Protein AF-C0XGA5-F1 (afdb_monomer_lite)

Structure (mmCIF, N/CA/C/O backbone):
data_AF-C0XGA5-F1
#
_entry.id   AF-C0XGA5-F1
#
loop_
_atom_site.group_PDB
_atom_site.id
_atom_site.type_symbol
_atom_site.label_atom_id
_atom_site.label_alt_id
_atom_site.label_comp_id
_atom_site.label_asym_id
_atom_site.label_entity_id
_atom_site.label_seq_id
_atom_site.pdbx_PDB_ins_code
_atom_site.Cartn_x
_atom_site.Cartn_y
_atom_site.Cartn_z
_atom_site.occupancy
_atom_site.B_iso_or_equiv
_atom_site.auth_seq_id
_atom_site.auth_comp_id
_atom_site.auth_asym_id
_atom_site.auth_atom_id
_atom_site.pdbx_PDB_model_num
ATOM 1 N N . TYR A 1 1 ? 4.682 3.654 0.800 1.00 83.81 1 TYR A N 1
ATOM 2 C CA . TYR A 1 1 ? 4.554 2.197 1.001 1.00 83.81 1 TYR A CA 1
ATOM 3 C C . TYR A 1 1 ? 5.110 1.864 2.375 1.00 83.81 1 TYR A C 1
ATOM 5 O O . TYR A 1 1 ? 5.885 2.653 2.903 1.00 83.81 1 TYR A O 1
ATOM 13 N N . GLN A 1 2 ? 4.726 0.731 2.947 1.00 90.50 2 GLN A N 1
ATOM 14 C CA . GLN A 1 2 ? 5.337 0.170 4.151 1.00 90.50 2 GLN A CA 1
ATOM 15 C C . GLN A 1 2 ? 6.099 -1.102 3.766 1.00 90.50 2 GLN A C 1
ATOM 17 O O . GLN A 1 2 ? 5.728 -1.777 2.808 1.00 90.50 2 GLN A O 1
ATOM 22 N N . ARG A 1 3 ? 7.181 -1.414 4.480 1.00 89.12 3 ARG A N 1
ATOM 23 C CA . ARG A 1 3 ? 7.942 -2.655 4.309 1.00 89.12 3 ARG A CA 1
ATOM 24 C C . ARG A 1 3 ? 8.421 -3.148 5.670 1.00 89.12 3 ARG A C 1
ATOM 26 O O . ARG A 1 3 ? 8.815 -2.339 6.510 1.00 89.12 3 ARG A O 1
ATOM 33 N N . GLU A 1 4 ? 8.385 -4.456 5.888 1.00 82.88 4 GLU A N 1
ATOM 34 C CA . GLU A 1 4 ? 8.865 -5.087 7.121 1.00 82.88 4 GLU A CA 1
ATOM 35 C C . GLU A 1 4 ? 10.159 -5.856 6.844 1.00 82.88 4 GLU A C 1
ATOM 37 O O . GLU A 1 4 ? 10.123 -6.959 6.305 1.00 82.88 4 GLU A O 1
ATOM 42 N N . GLY A 1 5 ? 11.310 -5.262 7.177 1.00 84.31 5 GLY A N 1
ATOM 43 C CA . GLY A 1 5 ? 12.620 -5.855 6.886 1.00 84.31 5 GLY A CA 1
ATOM 44 C C . GLY A 1 5 ? 12.788 -6.165 5.395 1.00 84.31 5 GLY A C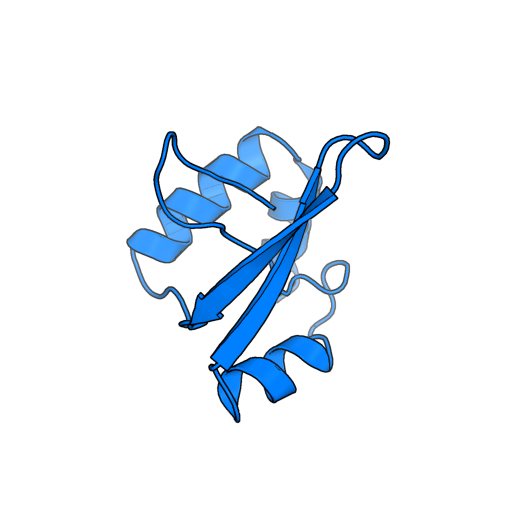 1
ATOM 45 O O . GLY A 1 5 ? 12.515 -5.320 4.541 1.00 84.31 5 GLY A O 1
ATOM 46 N N . GLU A 1 6 ? 13.197 -7.395 5.086 1.00 83.44 6 GLU A N 1
ATOM 47 C CA . GLU A 1 6 ? 13.296 -7.896 3.708 1.00 83.44 6 GLU A CA 1
ATOM 48 C C . GLU A 1 6 ? 11.958 -8.394 3.133 1.00 83.44 6 GLU A C 1
ATOM 50 O O . GLU A 1 6 ? 11.901 -8.793 1.970 1.00 83.44 6 GLU A O 1
ATOM 55 N N . GLY A 1 7 ? 10.877 -8.322 3.913 1.00 85.94 7 GLY A N 1
ATOM 56 C CA . GLY A 1 7 ? 9.538 -8.775 3.555 1.00 85.94 7 GLY A CA 1
ATOM 57 C C . GLY A 1 7 ? 8.844 -7.955 2.455 1.00 85.94 7 GLY A C 1
ATOM 58 O O . GLY A 1 7 ? 9.450 -7.073 1.827 1.00 85.94 7 GLY A O 1
ATOM 59 N N . PRO A 1 8 ? 7.555 -8.253 2.203 1.00 91.50 8 PRO A N 1
ATOM 60 C CA . PRO A 1 8 ? 6.796 -7.667 1.104 1.00 91.50 8 PRO A CA 1
ATOM 61 C C . PRO A 1 8 ? 6.587 -6.157 1.268 1.00 91.50 8 PRO A C 1
ATOM 63 O O . PRO A 1 8 ? 6.674 -5.595 2.364 1.00 91.50 8 PRO A O 1
ATOM 66 N N . TRP A 1 9 ? 6.270 -5.503 0.151 1.00 94.88 9 TRP A N 1
ATOM 67 C CA . TRP A 1 9 ? 5.835 -4.111 0.131 1.00 94.88 9 TRP A CA 1
ATOM 68 C C . TRP A 1 9 ? 4.322 -4.021 0.301 1.00 94.88 9 TRP A C 1
ATOM 70 O O . TRP A 1 9 ? 3.566 -4.665 -0.425 1.00 94.88 9 TRP A O 1
ATOM 80 N N . PHE A 1 10 ? 3.890 -3.150 1.204 1.00 94.94 10 PHE A N 1
ATOM 81 C CA . PHE A 1 10 ? 2.491 -2.819 1.422 1.00 94.94 10 PHE A CA 1
ATOM 82 C C . PHE A 1 10 ? 2.184 -1.430 0.865 1.00 94.94 10 PHE A C 1
ATOM 84 O O . PHE A 1 10 ? 2.856 -0.434 1.168 1.00 94.94 10 PHE A O 1
ATOM 91 N N . VAL A 1 11 ? 1.152 -1.364 0.033 1.00 94.38 11 VAL A N 1
ATOM 92 C CA . VAL A 1 11 ? 0.609 -0.127 -0.531 1.00 94.38 11 VAL A CA 1
ATOM 93 C C . VAL A 1 11 ? -0.838 0.018 -0.087 1.00 94.38 11 VAL A C 1
ATOM 95 O O . VAL A 1 11 ? -1.564 -0.966 0.020 1.00 94.38 11 VAL A O 1
ATOM 98 N N . PHE A 1 12 ? -1.249 1.250 0.191 1.00 93.38 12 PHE A N 1
ATOM 99 C CA . PHE A 1 12 ? -2.553 1.537 0.771 1.00 93.38 12 PHE A CA 1
ATOM 100 C C . PHE A 1 12 ? -3.412 2.247 -0.268 1.00 93.38 12 PHE A C 1
ATOM 102 O O . PHE A 1 12 ? -3.081 3.351 -0.704 1.00 93.38 12 PHE A O 1
ATOM 109 N N . ALA A 1 13 ? -4.517 1.617 -0.656 1.00 92.31 13 ALA A N 1
ATOM 110 C CA . ALA A 1 13 ? -5.499 2.148 -1.598 1.00 92.31 13 ALA A CA 1
ATOM 111 C C . ALA A 1 13 ? -6.419 3.199 -0.950 1.00 92.31 13 ALA A C 1
ATOM 113 O O . ALA A 1 13 ? -7.619 3.187 -1.165 1.00 92.31 13 ALA A O 1
ATOM 114 N N . SER A 1 14 ? -5.868 4.098 -0.129 1.00 86.31 14 SER A N 1
ATOM 115 C CA . SER A 1 14 ? -6.671 4.983 0.721 1.00 86.31 14 SER A CA 1
ATOM 116 C C . SER A 1 14 ? -7.388 6.100 -0.033 1.00 86.31 14 SER A C 1
ATOM 118 O O . SER A 1 14 ? -8.334 6.650 0.508 1.00 86.31 14 SER A O 1
ATOM 120 N N . PHE A 1 15 ? -6.911 6.492 -1.221 1.00 88.00 15 PHE A N 1
ATOM 121 C CA . PHE A 1 15 ? -7.463 7.585 -2.040 1.00 88.00 15 PHE A CA 1
ATOM 122 C C . PHE A 1 15 ? -7.873 8.840 -1.233 1.00 88.00 15 PHE A C 1
ATOM 124 O O . PHE A 1 15 ? -8.915 9.447 -1.459 1.00 88.00 15 PHE A O 1
ATOM 131 N N . GLY A 1 16 ? -7.055 9.216 -0.241 1.00 80.75 16 GLY A N 1
ATOM 132 C CA . GLY A 1 16 ? -7.322 10.365 0.635 1.00 80.75 16 GLY A CA 1
ATOM 133 C C . GLY A 1 16 ? -8.506 10.198 1.602 1.00 80.75 16 GLY A C 1
ATOM 134 O O . GLY A 1 16 ? -9.014 11.200 2.103 1.00 80.75 16 GLY A O 1
ATOM 135 N N . GLY A 1 17 ? -8.940 8.965 1.867 1.00 78.69 17 GLY A N 1
ATOM 136 C CA . GLY A 1 17 ? -10.120 8.645 2.672 1.00 78.69 17 GLY A CA 1
ATOM 137 C C . GLY A 1 17 ? -11.431 8.790 1.904 1.00 78.69 17 GLY A C 1
ATOM 138 O O . GLY A 1 17 ? -12.440 9.143 2.505 1.00 78.69 17 GLY A O 1
ATOM 139 N N . SER A 1 18 ? -11.401 8.611 0.582 1.00 84.19 18 SER A N 1
ATOM 140 C CA . SER A 1 18 ? -12.604 8.551 -0.249 1.00 84.19 18 SER A CA 1
ATOM 141 C C . SER A 1 18 ? -13.260 7.173 -0.151 1.00 84.19 18 SER A C 1
ATOM 143 O O . SER A 1 18 ? -12.559 6.167 -0.107 1.00 84.19 18 SER A O 1
ATOM 145 N N . ASP A 1 19 ? -14.592 7.135 -0.242 1.00 83.44 19 ASP A N 1
ATOM 146 C CA . ASP A 1 19 ? -15.389 5.902 -0.370 1.00 83.44 19 ASP A CA 1
ATOM 147 C C . ASP A 1 19 ? -15.023 5.068 -1.612 1.00 83.44 19 ASP A C 1
ATOM 149 O O . ASP A 1 19 ? -15.339 3.881 -1.698 1.00 83.44 19 ASP A O 1
ATOM 153 N N . ASN A 1 20 ? -14.362 5.685 -2.598 1.00 86.31 20 ASN A N 1
ATOM 154 C CA . ASN A 1 20 ? -13.931 5.018 -3.816 1.00 86.31 20 ASN A CA 1
ATOM 155 C C . ASN A 1 20 ? -12.480 4.554 -3.718 1.00 86.31 20 ASN A C 1
ATOM 157 O O . ASN A 1 20 ? -11.589 5.281 -3.278 1.00 86.31 20 ASN A O 1
ATOM 161 N N . ASN A 1 21 ? -12.226 3.360 -4.248 1.00 90.19 21 ASN A N 1
ATOM 162 C CA . ASN A 1 21 ? -10.865 2.897 -4.465 1.00 90.19 21 ASN A CA 1
ATOM 163 C C . ASN A 1 21 ? -10.222 3.652 -5.645 1.00 90.19 21 ASN A C 1
ATOM 165 O O . ASN A 1 21 ? -10.910 3.998 -6.606 1.00 90.19 21 ASN A O 1
ATOM 169 N N . PRO A 1 22 ? -8.897 3.873 -5.619 1.00 92.81 22 PRO A N 1
ATOM 170 C CA . PRO A 1 22 ? -8.185 4.459 -6.745 1.00 92.81 22 PRO A CA 1
ATOM 171 C C . PRO A 1 22 ? -8.123 3.470 -7.920 1.00 92.81 22 PRO A C 1
ATOM 173 O O . PRO A 1 22 ? -7.997 2.264 -7.711 1.00 92.81 22 PRO A O 1
ATOM 176 N N . ASP A 1 23 ? -8.107 3.964 -9.159 1.00 95.25 23 ASP A N 1
ATOM 177 C CA . ASP A 1 23 ? -8.154 3.122 -10.371 1.00 95.25 23 ASP A CA 1
ATOM 178 C C . ASP A 1 23 ? -7.089 2.015 -10.403 1.00 95.25 23 ASP A C 1
ATOM 180 O O . ASP A 1 23 ? -7.343 0.887 -10.830 1.00 95.25 23 ASP A O 1
ATOM 184 N N . TRP A 1 24 ? -5.886 2.299 -9.891 1.00 95.38 24 TRP A N 1
ATOM 185 C CA . TRP A 1 24 ? -4.808 1.312 -9.842 1.00 95.38 24 TRP A CA 1
ATOM 186 C C . TRP A 1 24 ? -5.162 0.085 -8.993 1.00 95.38 24 TRP A C 1
ATOM 188 O O . TRP A 1 24 ? -4.677 -1.007 -9.288 1.00 95.38 24 TRP A O 1
ATOM 198 N N . PHE A 1 25 ? -6.004 0.234 -7.965 1.00 95.88 25 PHE A N 1
ATOM 199 C CA . PHE A 1 25 ? -6.451 -0.885 -7.136 1.00 95.88 25 PHE A CA 1
ATOM 200 C C . PHE A 1 25 ? -7.264 -1.871 -7.973 1.00 95.88 25 PHE A C 1
ATOM 202 O O . PHE A 1 25 ? -7.025 -3.077 -7.920 1.00 95.88 25 PHE A O 1
ATOM 20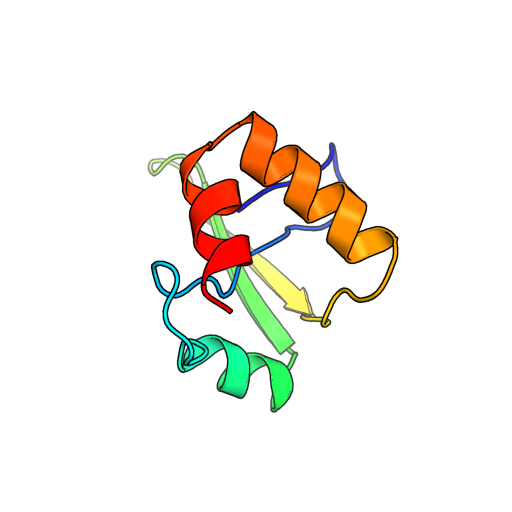9 N N . HIS A 1 26 ? -8.171 -1.357 -8.806 1.00 95.50 26 HIS A N 1
ATOM 210 C CA . HIS A 1 26 ? -8.945 -2.176 -9.734 1.00 95.50 26 HIS A CA 1
ATOM 211 C C . HIS A 1 26 ? -8.044 -2.848 -10.774 1.00 95.50 26 HIS A C 1
ATOM 213 O O . HIS A 1 26 ? -8.205 -4.041 -11.035 1.00 95.50 26 HIS A O 1
ATOM 219 N N . ASN A 1 27 ? -7.044 -2.126 -11.290 1.00 96.62 27 ASN A N 1
ATOM 220 C CA . ASN A 1 27 ? -6.073 -2.683 -12.233 1.00 96.62 27 ASN A CA 1
ATOM 221 C C . ASN A 1 27 ? -5.282 -3.848 -11.624 1.00 96.62 27 ASN A C 1
ATOM 223 O O . ASN A 1 27 ? -5.185 -4.895 -12.256 1.00 96.62 27 ASN A O 1
ATOM 227 N N . LEU A 1 28 ? -4.766 -3.703 -10.397 1.00 96.75 28 LEU A N 1
ATOM 228 C CA . LEU A 1 28 ? -4.011 -4.764 -9.716 1.00 96.75 28 LEU A CA 1
ATOM 229 C C . LEU A 1 28 ? -4.892 -5.938 -9.284 1.00 96.75 28 LEU A C 1
ATOM 231 O O . LEU A 1 28 ? -4.435 -7.078 -9.275 1.00 96.75 28 LEU A O 1
ATOM 235 N N . LYS A 1 29 ? -6.159 -5.681 -8.943 1.00 94.88 29 LYS A N 1
ATOM 236 C CA . LYS A 1 29 ? -7.127 -6.743 -8.651 1.00 94.88 29 LYS A CA 1
ATOM 237 C C . LYS A 1 29 ? -7.418 -7.591 -9.892 1.00 94.88 29 LYS A C 1
ATOM 239 O O . LYS A 1 29 ? -7.574 -8.801 -9.766 1.00 94.88 29 LYS A O 1
ATOM 244 N N . ALA A 1 30 ? -7.494 -6.967 -11.068 1.00 97.00 30 ALA A N 1
ATOM 245 C CA . ALA A 1 30 ? -7.714 -7.663 -12.334 1.00 97.00 30 ALA A CA 1
ATOM 246 C C . ALA A 1 30 ? -6.437 -8.337 -12.871 1.00 97.00 30 ALA A C 1
ATOM 248 O O . ALA A 1 30 ? -6.503 -9.456 -13.369 1.00 97.00 30 ALA A O 1
ATOM 249 N N . ASN A 1 31 ? -5.287 -7.669 -12.751 1.00 96.25 31 ASN A N 1
ATOM 250 C CA . ASN A 1 31 ? -3.989 -8.113 -13.256 1.00 96.25 31 ASN A CA 1
ATOM 251 C C . ASN A 1 31 ? -2.917 -7.936 -12.163 1.00 96.25 31 ASN A C 1
ATOM 253 O O . ASN A 1 31 ? -2.369 -6.841 -12.015 1.00 96.25 31 ASN A O 1
ATOM 257 N N . PRO A 1 32 ? -2.613 -8.988 -11.382 1.00 97.06 32 PRO A N 1
ATOM 258 C CA . PRO A 1 32 ? -1.748 -8.861 -10.211 1.00 97.06 32 PRO A CA 1
ATOM 259 C C . PRO A 1 32 ? -0.256 -8.757 -10.547 1.00 97.06 32 PRO A C 1
ATOM 261 O O . PRO A 1 32 ? 0.519 -8.322 -9.697 1.00 97.06 32 PRO A O 1
ATOM 264 N N . ASP A 1 33 ? 0.167 -9.160 -11.744 1.00 97.94 33 ASP A N 1
ATOM 265 C CA . ASP A 1 33 ? 1.567 -9.069 -12.157 1.00 97.94 33 ASP A CA 1
ATOM 266 C C . ASP A 1 33 ? 1.922 -7.617 -12.505 1.00 97.94 33 ASP A C 1
ATOM 268 O O . ASP A 1 33 ? 1.343 -7.003 -13.403 1.00 97.94 33 ASP A O 1
ATOM 272 N N . ALA A 1 34 ? 2.880 -7.055 -11.772 1.00 96.56 34 ALA A N 1
ATOM 273 C CA . ALA A 1 34 ? 3.273 -5.657 -11.877 1.00 96.56 34 ALA A CA 1
ATOM 274 C C . ALA A 1 34 ? 4.786 -5.487 -11.693 1.00 96.56 34 ALA A C 1
ATOM 276 O O . ALA A 1 34 ? 5.527 -6.431 -11.421 1.00 96.56 34 ALA A O 1
ATOM 277 N N . ALA A 1 35 ? 5.264 -4.253 -11.826 1.00 96.12 35 ALA A 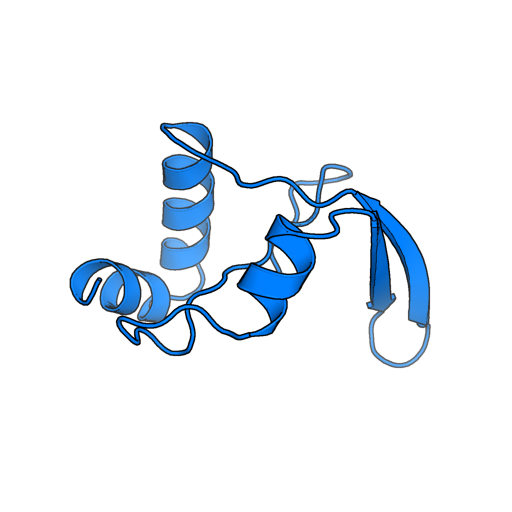N 1
ATOM 278 C CA . ALA A 1 35 ? 6.618 -3.892 -11.437 1.00 96.12 35 ALA A CA 1
ATOM 279 C C . ALA A 1 35 ? 6.595 -2.595 -10.633 1.00 96.12 35 ALA A C 1
ATOM 281 O O . ALA A 1 35 ? 5.922 -1.637 -11.015 1.00 96.12 35 ALA A O 1
ATOM 282 N N . ILE A 1 36 ? 7.353 -2.566 -9.541 1.00 95.06 36 ILE A N 1
ATOM 283 C CA . ILE A 1 36 ? 7.529 -1.382 -8.699 1.00 95.06 36 ILE A CA 1
ATOM 284 C C . ILE A 1 36 ? 8.904 -0.766 -8.940 1.00 95.06 36 ILE A C 1
ATOM 286 O O . ILE A 1 36 ? 9.864 -1.472 -9.246 1.00 95.06 36 ILE A O 1
ATOM 290 N N . SER A 1 37 ? 8.993 0.551 -8.781 1.00 94.75 37 SER A N 1
ATOM 291 C CA . SER A 1 37 ? 10.257 1.287 -8.759 1.00 94.75 37 SER A CA 1
ATOM 292 C C . SER A 1 37 ? 10.545 1.699 -7.320 1.00 94.75 37 SER A C 1
ATOM 294 O O . SER A 1 37 ? 9.739 2.403 -6.712 1.00 94.75 37 SER A O 1
ATOM 296 N N . VAL A 1 38 ? 11.667 1.244 -6.767 1.00 92.69 38 VAL A N 1
ATOM 297 C CA . VAL A 1 38 ? 12.078 1.527 -5.384 1.00 92.69 38 VAL A CA 1
ATOM 298 C C . VAL A 1 38 ? 13.477 2.132 -5.404 1.00 92.69 38 VAL A C 1
ATOM 300 O O . VAL A 1 38 ? 14.345 1.650 -6.129 1.00 92.69 38 VAL A O 1
ATOM 303 N N . GLY A 1 39 ? 13.679 3.199 -4.635 1.00 90.00 39 GLY A N 1
ATO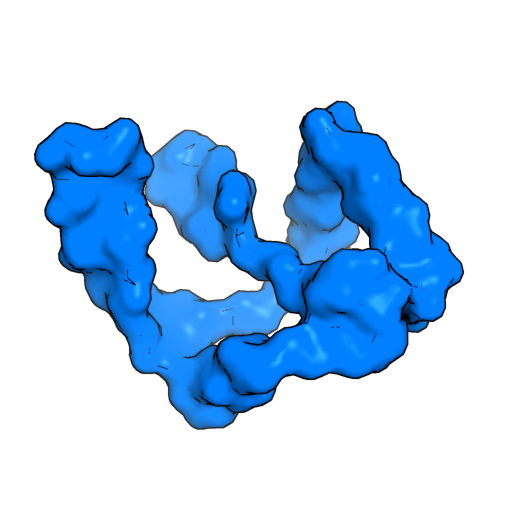M 304 C CA . GLY A 1 39 ? 14.911 3.976 -4.643 1.00 90.00 39 GLY A CA 1
ATOM 305 C C . GLY A 1 39 ? 14.807 5.239 -3.798 1.00 90.00 39 GLY A C 1
ATOM 306 O O . GLY A 1 39 ? 13.731 5.553 -3.283 1.00 90.00 39 GLY A O 1
ATOM 307 N N . ASP A 1 40 ? 15.912 5.968 -3.688 1.00 90.25 40 ASP A N 1
ATOM 308 C CA . ASP A 1 40 ? 16.014 7.257 -2.983 1.00 90.25 40 ASP A CA 1
ATOM 309 C C . ASP A 1 40 ? 15.987 8.472 -3.931 1.00 90.25 40 ASP A C 1
ATOM 311 O O . ASP A 1 40 ? 16.177 9.610 -3.509 1.00 90.25 40 ASP A O 1
ATOM 315 N N . GLY A 1 41 ? 15.730 8.227 -5.218 1.00 85.38 41 GLY A N 1
ATOM 316 C CA . GLY A 1 41 ? 15.733 9.238 -6.274 1.00 85.38 41 GLY A CA 1
ATOM 317 C C . GLY A 1 41 ? 17.066 9.365 -7.014 1.00 85.38 41 GLY A C 1
ATOM 318 O O . GLY A 1 41 ? 17.071 9.912 -8.114 1.00 85.38 41 GLY A O 1
ATOM 319 N N . THR A 1 42 ? 18.159 8.814 -6.477 1.00 90.25 42 THR A N 1
ATOM 320 C CA . THR A 1 42 ? 19.467 8.750 -7.153 1.00 90.25 42 THR A CA 1
ATOM 321 C C . THR A 1 42 ? 19.665 7.389 -7.805 1.00 90.25 42 THR A C 1
ATOM 323 O O . THR A 1 42 ? 20.023 7.304 -8.979 1.00 90.25 42 THR A O 1
ATOM 326 N N . GLU A 1 43 ? 19.347 6.319 -7.079 1.00 92.75 43 GLU A N 1
ATOM 327 C CA . GLU A 1 43 ? 19.333 4.957 -7.608 1.00 92.75 43 GLU A CA 1
ATOM 328 C C . GLU A 1 43 ? 17.914 4.401 -7.557 1.00 92.75 43 GLU A C 1
ATOM 330 O O . GLU A 1 43 ? 17.271 4.386 -6.508 1.00 92.75 43 GLU A O 1
ATOM 335 N N . ILE A 1 44 ? 17.403 3.952 -8.707 1.00 93.56 44 ILE A N 1
ATOM 336 C CA . ILE A 1 44 ? 16.057 3.388 -8.830 1.00 93.56 44 ILE A CA 1
ATOM 337 C C . ILE A 1 44 ? 16.173 1.971 -9.374 1.00 93.56 44 ILE A C 1
ATOM 339 O O . ILE A 1 44 ? 16.604 1.758 -10.506 1.00 93.56 44 ILE A O 1
ATOM 343 N N . THR A 1 45 ? 15.718 1.002 -8.584 1.00 94.31 45 THR A N 1
ATOM 344 C CA . THR A 1 45 ? 15.621 -0.396 -9.007 1.00 94.31 45 THR A CA 1
ATOM 345 C C . THR A 1 45 ? 14.182 -0.724 -9.382 1.00 94.31 45 THR A C 1
ATOM 347 O O . THR A 1 45 ? 13.250 -0.461 -8.617 1.00 94.31 45 THR A O 1
ATOM 350 N N . ARG A 1 46 ? 13.997 -1.326 -10.562 1.00 95.56 46 ARG A N 1
ATOM 351 C CA . ARG A 1 46 ? 12.704 -1.854 -11.008 1.00 95.56 46 ARG A CA 1
ATOM 352 C C . ARG A 1 46 ? 12.599 -3.329 -10.633 1.00 95.56 46 ARG A C 1
ATOM 354 O O . ARG A 1 46 ? 13.427 -4.128 -11.056 1.00 95.56 46 ARG A O 1
ATOM 361 N N . ILE A 1 47 ? 11.575 -3.683 -9.863 1.00 95.06 47 ILE A N 1
ATOM 362 C CA . ILE A 1 47 ? 11.406 -5.024 -9.294 1.00 95.06 47 ILE A CA 1
ATOM 363 C C . ILE A 1 47 ? 10.067 -5.601 -9.772 1.00 95.06 47 ILE A C 1
ATOM 365 O O . ILE A 1 47 ? 9.035 -4.963 -9.536 1.00 95.06 47 ILE A O 1
ATOM 369 N N . PRO A 1 48 ? 10.045 -6.772 -10.439 1.00 96.75 48 PRO A N 1
ATOM 370 C CA . PRO A 1 48 ? 8.802 -7.467 -10.749 1.00 96.75 48 PRO A CA 1
ATOM 371 C C . PRO A 1 48 ? 8.163 -7.989 -9.458 1.00 96.75 48 PRO A C 1
ATOM 373 O O . PRO A 1 48 ? 8.838 -8.553 -8.598 1.00 96.75 48 PRO A O 1
ATOM 376 N N . VAL A 1 49 ? 6.857 -7.795 -9.317 1.00 96.38 49 VAL A N 1
ATOM 377 C CA . VAL A 1 49 ? 6.084 -8.188 -8.137 1.00 96.38 49 VAL A CA 1
ATOM 378 C C . VAL A 1 49 ? 4.748 -8.785 -8.548 1.00 96.38 49 VAL A C 1
ATOM 380 O O . VAL A 1 49 ? 4.245 -8.532 -9.641 1.00 96.38 49 VAL A O 1
ATOM 383 N N . LYS A 1 50 ? 4.144 -9.530 -7.624 1.00 97.19 50 LYS A N 1
ATOM 384 C CA . LYS A 1 50 ? 2.768 -10.000 -7.742 1.00 97.19 50 LYS A CA 1
ATOM 385 C C . LYS A 1 50 ? 1.936 -9.428 -6.604 1.00 97.19 50 LYS A C 1
ATOM 387 O O . LYS A 1 50 ? 2.227 -9.677 -5.435 1.00 97.19 50 LYS A O 1
ATOM 392 N N . ALA A 1 51 ? 0.927 -8.637 -6.946 1.00 97.12 51 ALA A N 1
ATOM 393 C CA . ALA A 1 51 ? 0.023 -8.031 -5.984 1.00 97.12 51 ALA A CA 1
ATOM 394 C C . ALA A 1 51 ? -0.946 -9.075 -5.413 1.00 97.12 51 ALA A C 1
ATOM 396 O O . ALA A 1 51 ? -1.439 -9.952 -6.124 1.00 97.12 51 ALA A O 1
ATOM 397 N N . ARG A 1 52 ? -1.256 -8.944 -4.123 1.00 95.94 52 ARG A N 1
ATOM 398 C CA . ARG A 1 52 ? -2.400 -9.605 -3.492 1.00 95.94 52 ARG A CA 1
ATOM 399 C C . ARG A 1 52 ? -3.111 -8.629 -2.575 1.00 95.94 52 ARG A C 1
ATOM 401 O O . ARG A 1 52 ? -2.479 -7.730 -2.019 1.00 95.94 52 ARG A O 1
ATOM 408 N N . ILE A 1 53 ? -4.405 -8.847 -2.388 1.00 95.69 53 ILE A N 1
ATOM 409 C CA . ILE A 1 53 ? -5.160 -8.152 -1.352 1.00 95.69 53 ILE A CA 1
ATOM 410 C C . ILE A 1 53 ? -4.802 -8.800 -0.013 1.00 95.69 53 ILE A C 1
ATOM 412 O O . ILE A 1 53 ? -4.686 -10.023 0.098 1.00 95.69 53 ILE A O 1
ATOM 416 N N . VAL A 1 54 ? -4.544 -7.958 0.979 1.00 94.50 54 VAL A N 1
ATOM 417 C CA . VAL A 1 54 ? -4.341 -8.378 2.362 1.00 94.50 54 VAL A CA 1
ATOM 418 C C . VAL A 1 54 ? -5.667 -8.188 3.086 1.00 94.50 54 VAL A C 1
ATOM 420 O O . VAL A 1 54 ? -6.276 -7.126 2.967 1.00 94.50 54 VAL A O 1
ATOM 423 N N . GLU A 1 55 ? -6.110 -9.204 3.819 1.00 93.19 55 GLU A N 1
ATOM 424 C CA . GLU A 1 55 ? -7.421 -9.248 4.475 1.00 93.19 55 GLU A CA 1
ATOM 425 C C . GLU A 1 55 ? -7.279 -9.694 5.940 1.00 93.19 55 GLU A C 1
ATOM 427 O O . GLU A 1 55 ? -6.227 -10.195 6.350 1.00 93.19 55 GLU A O 1
ATOM 432 N N . GLY A 1 56 ? -8.338 -9.501 6.731 1.00 94.69 56 GLY A N 1
ATOM 433 C CA . GLY A 1 56 ? -8.415 -9.939 8.127 1.00 94.69 56 GLY A CA 1
ATOM 434 C C . GLY A 1 56 ? -7.313 -9.369 9.026 1.00 94.69 56 GLY A C 1
ATOM 435 O O . GLY A 1 56 ? -6.852 -8.243 8.840 1.00 94.69 56 GLY A O 1
ATOM 436 N N . GLU A 1 57 ? -6.853 -10.182 9.979 1.00 94.50 57 GLU A N 1
ATOM 437 C CA . GLU A 1 57 ? -5.881 -9.775 11.006 1.00 94.50 57 GLU A CA 1
ATOM 438 C C . GLU A 1 57 ? -4.561 -9.250 10.428 1.00 94.50 57 GLU A C 1
AT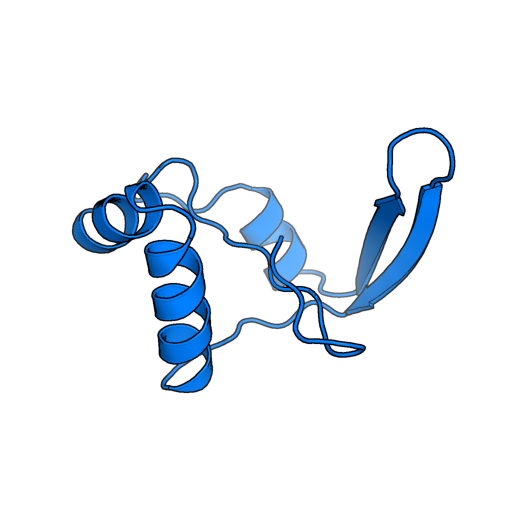OM 440 O O . GLU A 1 57 ? -3.916 -8.373 11.008 1.00 94.50 57 GLU A O 1
ATOM 445 N N . GLU A 1 58 ? -4.140 -9.778 9.275 1.00 92.75 58 GLU A N 1
ATOM 446 C CA . GLU A 1 58 ? -2.928 -9.311 8.612 1.00 92.75 58 GLU A CA 1
ATOM 447 C C . GLU A 1 58 ? -3.091 -7.856 8.163 1.00 92.75 58 GLU A C 1
ATOM 449 O O . GLU A 1 58 ? -2.214 -7.028 8.428 1.00 92.75 58 GLU A O 1
ATOM 454 N N . ARG A 1 59 ? -4.236 -7.527 7.549 1.00 93.94 59 ARG A N 1
ATOM 455 C CA . ARG A 1 59 ? -4.559 -6.163 7.119 1.00 93.94 59 ARG A CA 1
ATOM 456 C C . ARG A 1 59 ? -4.617 -5.235 8.319 1.00 93.94 59 ARG A C 1
ATOM 458 O O . ARG A 1 59 ? -4.016 -4.165 8.265 1.00 93.94 59 ARG A O 1
ATOM 465 N N . ASP A 1 60 ? -5.287 -5.646 9.390 1.00 92.81 60 ASP A N 1
ATOM 466 C CA . ASP A 1 60 ? -5.486 -4.801 10.569 1.00 92.81 60 ASP A CA 1
ATOM 467 C C . ASP A 1 60 ? -4.162 -4.471 11.256 1.00 92.81 60 ASP A C 1
ATOM 469 O O . ASP A 1 60 ? -3.898 -3.313 11.579 1.00 92.81 60 ASP A O 1
ATOM 473 N N . ARG A 1 61 ? -3.261 -5.453 11.383 1.00 94.12 61 ARG A N 1
ATOM 474 C CA . ARG A 1 61 ? -1.916 -5.238 11.937 1.00 94.12 61 ARG A CA 1
ATOM 475 C C . ARG A 1 61 ? -1.106 -4.232 11.115 1.00 94.12 61 ARG A C 1
ATOM 477 O O . ARG A 1 61 ? -0.483 -3.326 11.671 1.00 94.12 61 ARG A O 1
ATOM 484 N N . ILE A 1 62 ? -1.101 -4.397 9.794 1.00 93.56 62 ILE A N 1
ATOM 485 C CA . ILE A 1 62 ? -0.362 -3.538 8.853 1.00 93.56 62 ILE A CA 1
ATOM 486 C C . ILE A 1 62 ? -0.937 -2.118 8.874 1.00 93.56 62 ILE A C 1
ATOM 488 O O . ILE A 1 62 ? -0.187 -1.141 8.971 1.00 93.56 62 ILE A O 1
ATOM 492 N N . TYR A 1 63 ? -2.266 -1.998 8.843 1.00 92.00 63 TYR A N 1
ATOM 493 C CA . TYR A 1 63 ? -2.960 -0.715 8.855 1.00 92.00 63 TYR A CA 1
ATOM 494 C C . TYR A 1 63 ? -2.754 0.031 10.174 1.00 92.00 63 TYR A C 1
ATOM 496 O O . TYR A 1 63 ? -2.383 1.203 10.152 1.00 92.00 63 TYR A O 1
ATOM 504 N N . ALA A 1 64 ? -2.879 -0.647 11.319 1.00 92.44 64 ALA A N 1
ATOM 505 C CA . ALA A 1 64 ? -2.626 -0.055 12.632 1.00 92.44 64 ALA A CA 1
ATOM 506 C C . ALA A 1 64 ? -1.200 0.507 12.738 1.00 92.44 64 ALA A C 1
ATOM 508 O O . ALA A 1 64 ? -0.988 1.619 13.228 1.00 92.44 64 ALA A O 1
ATOM 509 N N . ARG A 1 65 ? -0.208 -0.216 12.205 1.00 92.62 65 ARG A N 1
ATOM 510 C CA . ARG A 1 65 ? 1.174 0.272 12.151 1.00 92.62 65 ARG A CA 1
ATOM 511 C C . ARG A 1 65 ? 1.315 1.499 11.248 1.00 92.62 65 ARG A C 1
ATOM 513 O O . ARG A 1 65 ? 2.021 2.437 11.610 1.00 92.62 65 ARG A O 1
ATOM 520 N N . GLN A 1 66 ? 0.656 1.512 10.090 1.00 93.62 66 GLN A N 1
ATOM 521 C CA . GLN A 1 66 ? 0.650 2.673 9.198 1.00 93.62 66 GLN A CA 1
ATOM 522 C C . GLN A 1 66 ? -0.002 3.892 9.865 1.00 93.62 66 GLN A C 1
ATOM 524 O O . GLN A 1 66 ? 0.563 4.980 9.807 1.00 93.62 66 GLN A O 1
ATOM 529 N N . ALA A 1 67 ? -1.131 3.706 10.549 1.00 92.31 67 ALA A N 1
ATOM 530 C CA . ALA A 1 67 ? -1.826 4.747 11.301 1.00 92.31 67 ALA A CA 1
ATOM 531 C C . ALA A 1 67 ? -0.991 5.290 12.472 1.00 92.31 67 ALA A C 1
ATOM 533 O O . ALA A 1 67 ? -1.008 6.490 12.732 1.00 92.31 67 ALA A O 1
ATOM 534 N N . SER A 1 68 ? -0.195 4.441 13.131 1.00 91.12 68 SER A N 1
ATOM 535 C CA . SER A 1 68 ? 0.738 4.881 14.176 1.00 91.12 68 SER A CA 1
ATOM 536 C C . SER A 1 68 ? 1.855 5.785 13.647 1.00 91.12 68 SER A C 1
ATOM 538 O O . SER A 1 68 ? 2.345 6.627 14.396 1.00 91.12 68 SER A O 1
ATOM 540 N N . LEU A 1 69 ? 2.294 5.598 12.399 1.00 89.81 69 LEU A N 1
ATOM 541 C CA . LEU A 1 69 ? 3.340 6.418 11.774 1.00 89.81 69 LEU A CA 1
ATOM 542 C C . LEU A 1 69 ? 2.761 7.664 11.094 1.00 89.81 69 LEU A C 1
ATOM 544 O O . LEU A 1 69 ? 3.396 8.715 11.059 1.00 89.81 69 LEU A O 1
ATOM 548 N N . PHE A 1 70 ? 1.555 7.531 10.550 1.00 88.62 70 PHE A N 1
ATOM 549 C CA . PHE A 1 70 ? 0.858 8.538 9.768 1.00 88.62 70 PHE A CA 1
ATOM 550 C C . PHE A 1 70 ? -0.584 8.652 10.279 1.00 88.62 70 PHE A C 1
ATOM 552 O O . PHE A 1 70 ? -1.476 7.993 9.732 1.00 88.62 70 PHE A O 1
ATOM 559 N N . PRO A 1 71 ? -0.836 9.486 11.308 1.00 88.94 71 PRO A N 1
ATOM 560 C CA . PRO A 1 71 ? -2.135 9.572 11.978 1.00 88.94 71 PRO A CA 1
ATOM 561 C C . PRO A 1 71 ? -3.326 9.841 11.049 1.00 88.94 71 PRO A C 1
ATOM 563 O O . PRO A 1 71 ? -4.442 9.435 11.358 1.00 88.94 71 PRO A O 1
ATOM 566 N N . GLN A 1 72 ? -3.109 10.452 9.878 1.00 87.12 72 GLN A N 1
ATOM 567 C CA . GLN A 1 72 ? -4.161 10.658 8.878 1.00 87.12 72 GLN A CA 1
ATOM 568 C C . GLN A 1 72 ? -4.794 9.352 8.376 1.00 87.12 72 GLN A C 1
ATOM 570 O O . GLN A 1 72 ? -5.952 9.358 7.973 1.00 87.12 72 GLN A O 1
ATOM 575 N N . PHE A 1 73 ? -4.073 8.227 8.424 1.00 86.50 73 PHE A N 1
ATOM 576 C CA . PHE A 1 73 ? -4.631 6.928 8.044 1.00 86.50 73 PHE A CA 1
ATOM 577 C C . PHE A 1 73 ? -5.696 6.450 9.037 1.00 86.50 73 PHE A C 1
ATOM 579 O O . PHE A 1 73 ? -6.675 5.856 8.606 1.00 86.50 73 PHE A O 1
ATOM 586 N N . ALA A 1 74 ? -5.589 6.788 10.327 1.00 85.62 74 ALA A N 1
ATOM 587 C CA . ALA A 1 74 ? -6.655 6.488 11.287 1.00 85.62 74 ALA A CA 1
ATOM 588 C C . ALA A 1 74 ? -7.964 7.223 10.944 1.00 85.62 74 ALA A C 1
ATOM 590 O O . ALA A 1 74 ? -9.053 6.709 11.180 1.00 85.62 74 ALA A O 1
ATOM 591 N N . GLU A 1 75 ? -7.865 8.426 10.373 1.00 81.12 75 GLU A N 1
ATOM 592 C CA . GLU A 1 75 ? -9.034 9.198 9.943 1.00 81.12 75 GLU A CA 1
ATOM 593 C C . GLU A 1 75 ? -9.605 8.706 8.611 1.00 81.12 75 GLU A C 1
ATOM 595 O O . GLU A 1 75 ? -10.809 8.812 8.390 1.00 81.12 75 GLU A O 1
ATOM 600 N N . TYR A 1 76 ? -8.773 8.143 7.732 1.00 81.81 76 TYR A N 1
ATOM 601 C CA . TYR A 1 76 ? -9.243 7.528 6.489 1.00 81.81 76 TYR A CA 1
ATOM 602 C C . TYR A 1 76 ? -10.059 6.265 6.757 1.00 81.81 76 TYR A C 1
ATOM 604 O O . TYR A 1 76 ? -11.113 6.108 6.159 1.00 81.81 76 TYR A O 1
ATOM 612 N N . GLU A 1 77 ? -9.636 5.426 7.703 1.00 75.44 77 GLU A N 1
ATOM 613 C CA . GLU A 1 77 ? -10.376 4.218 8.092 1.00 75.44 77 GLU A CA 1
ATOM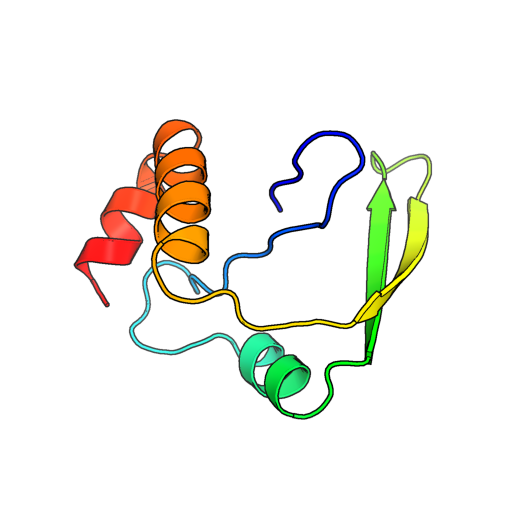 614 C C . GLU A 1 77 ? -11.756 4.502 8.691 1.00 75.44 77 GLU A C 1
ATOM 616 O O . GLU A 1 77 ? -12.661 3.695 8.553 1.00 75.44 77 GLU A O 1
ATOM 621 N N . LYS A 1 78 ? -11.955 5.651 9.342 1.00 73.00 78 LYS A N 1
ATOM 622 C CA . LYS A 1 78 ? -13.271 6.004 9.902 1.00 73.00 78 LYS A CA 1
ATOM 623 C C . LYS A 1 78 ? -14.282 6.447 8.847 1.00 73.00 78 LYS A C 1
ATOM 625 O O . LYS A 1 78 ? -15.471 6.506 9.150 1.00 73.00 78 LYS A O 1
ATOM 630 N N . LYS A 1 79 ? -13.813 6.859 7.667 1.00 62.22 79 LYS A N 1
ATOM 631 C CA . LYS A 1 79 ? -14.662 7.427 6.612 1.00 62.22 79 LYS A CA 1
ATOM 632 C C . LYS A 1 79 ? -15.196 6.378 5.637 1.00 62.22 79 LYS A C 1
ATOM 634 O O . LYS A 1 79 ? -16.137 6.692 4.924 1.00 62.22 79 LYS A O 1
ATOM 639 N N . THR A 1 80 ? -14.640 5.168 5.648 1.00 55.59 80 THR A N 1
ATOM 640 C CA . THR A 1 80 ? -14.920 4.062 4.715 1.00 55.59 80 THR A CA 1
ATOM 641 C C . THR A 1 80 ? -15.218 2.781 5.470 1.00 55.59 80 THR A C 1
ATOM 643 O O . THR A 1 80 ? -16.206 2.102 5.126 1.00 55.59 80 THR A O 1
#

Foldseek 3Di:
DDDDVVDDDDDDQLVLLDPDGDPVVVVCVVPQWDWDWDDPVVDTDIGIDGDDDDDDPRVVVVLVVVCVVPVSSVVSVVSD

InterPro domains:
  IPR004378 F420H(2)-dependent quinone reductase [PF04075] (3-80)
  IPR004378 F420H(2)-dependent quinone reductase [TIGR00026] (5-79)
  IPR012349 FMN-binding split barrel [G3DSA:2.30.110.10] (1-80)

Radius of gyration: 13.53 Å; chains: 1; bounding box: 35×21×27 Å

Secondary structure (DSSP, 8-state):
-EE-TTS-EE----TTT-SSPPHHHHHHHH--EEEEEEESSSSEEEEEEE-----HHHHHHHHHHHHHH-THHHHHHTT-

pLDDT: mean 90.32, std 7.37, range [55.59, 97.94]

Organism: Lentilactobacillus hilgardii (strain ATCC 8290 / DSM 20176 / CCUG 30140 / JCM 1155 / KCTC 3500 / NBRC 15886 / NCIMB 8040 / NRRL B-1843 / 9) (NCBI:txid1423757)

Sequence (80 aa):
YQREGEGPWFVFASFGGSDNNPDWFHNLKANPDAAISVGDGTEITRIPVKARIVEGEERDRIYARQASLFPQFAEYEKKT